Protein AF-D0E4F5-F1 (afdb_monomer)

Mean predicted aligned error: 2.84 Å

Foldseek 3Di:
DVCPVVVCCCVPPVVDDPVVVVVVV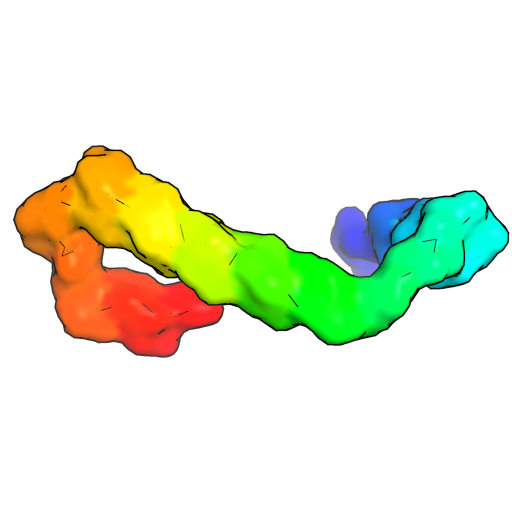VVVLVVCCVVCPVNCDPVVSVVD

Structure (mmCIF, N/CA/C/O backbone):
data_AF-D0E4F5-F1
#
_entry.id   AF-D0E4F5-F1
#
loop_
_atom_site.group_PDB
_atom_site.id
_atom_site.type_symbol
_atom_site.label_atom_id
_atom_site.label_alt_id
_atom_site.label_comp_id
_atom_site.label_asym_id
_atom_site.label_entity_id
_atom_site.label_seq_id
_atom_site.pdbx_PDB_ins_code
_atom_site.Cartn_x
_atom_site.Cartn_y
_atom_site.Cartn_z
_atom_site.occupancy
_atom_site.B_iso_or_equiv
_atom_site.auth_seq_id
_atom_site.auth_comp_id
_atom_site.auth_asym_id
_atom_site.auth_atom_id
_atom_site.pdbx_PDB_model_num
ATOM 1 N N . ALA A 1 1 ? -2.409 -17.731 -9.957 1.00 63.47 1 ALA A N 1
ATOM 2 C CA . ALA A 1 1 ? -1.748 -16.781 -10.864 1.00 63.47 1 ALA A CA 1
ATOM 3 C C . ALA A 1 1 ? -2.477 -15.427 -10.936 1.00 63.47 1 ALA A C 1
ATOM 5 O O . ALA A 1 1 ? -2.694 -14.907 -12.025 1.00 63.47 1 ALA A O 1
ATOM 6 N N . THR A 1 2 ? -2.917 -14.839 -9.813 1.00 92.81 2 THR A N 1
ATOM 7 C CA . THR A 1 2 ? -3.700 -13.580 -9.864 1.00 92.81 2 THR A CA 1
ATOM 8 C C . THR A 1 2 ? -2.824 -12.376 -10.226 1.00 92.81 2 THR A C 1
ATOM 10 O O . THR A 1 2 ? -3.292 -11.465 -10.901 1.00 92.81 2 THR A O 1
ATOM 13 N N . PHE A 1 3 ? -1.540 -12.400 -9.848 1.00 95.12 3 PHE A N 1
ATOM 14 C CA . PHE A 1 3 ? -0.606 -11.284 -10.042 1.00 95.12 3 PHE A CA 1
ATOM 15 C C . PHE A 1 3 ? 0.622 -11.621 -10.902 1.00 95.12 3 PHE A C 1
ATOM 17 O O . PHE A 1 3 ? 1.491 -10.773 -11.059 1.00 95.12 3 PHE A O 1
ATOM 24 N N . ASP A 1 4 ? 0.684 -12.801 -11.526 1.00 96.81 4 ASP A N 1
ATOM 25 C CA . ASP A 1 4 ? 1.880 -13.284 -12.241 1.00 96.81 4 ASP A CA 1
ATOM 26 C C . ASP A 1 4 ? 2.365 -12.312 -13.327 1.00 96.81 4 ASP A C 1
ATOM 28 O O . ASP A 1 4 ? 3.556 -12.024 -13.424 1.00 96.81 4 ASP A O 1
ATOM 32 N N . LYS A 1 5 ? 1.438 -11.728 -14.100 1.00 97.38 5 LYS A N 1
ATOM 33 C CA . LYS A 1 5 ? 1.773 -10.718 -15.121 1.00 97.38 5 LYS A CA 1
ATOM 34 C C . LYS A 1 5 ? 2.354 -9.440 -14.511 1.00 97.38 5 LYS A C 1
ATOM 36 O O . LYS A 1 5 ? 3.234 -8.821 -15.101 1.00 97.38 5 LYS A O 1
ATOM 41 N N . LEU A 1 6 ? 1.856 -9.035 -13.342 1.00 96.94 6 LEU A N 1
ATOM 42 C CA . LEU A 1 6 ? 2.341 -7.852 -12.637 1.00 96.94 6 LEU A CA 1
ATOM 43 C C . LEU A 1 6 ? 3.735 -8.108 -12.054 1.00 96.94 6 LEU A C 1
ATOM 45 O O . LEU A 1 6 ? 4.597 -7.238 -12.146 1.00 96.94 6 LEU A O 1
ATOM 49 N N . SER A 1 7 ? 3.976 -9.303 -11.511 1.00 95.88 7 SER A N 1
ATOM 50 C CA . SER A 1 7 ? 5.293 -9.723 -11.024 1.00 95.88 7 SER A CA 1
ATOM 51 C C . SER A 1 7 ? 6.335 -9.737 -12.145 1.00 95.88 7 SER A C 1
ATOM 53 O O . SER A 1 7 ? 7.401 -9.147 -11.984 1.00 95.88 7 SER A O 1
ATOM 55 N N . GLN A 1 8 ? 6.003 -10.321 -13.303 1.00 96.94 8 GLN A N 1
ATOM 56 C CA . GLN A 1 8 ? 6.878 -10.321 -14.484 1.00 96.94 8 GLN A CA 1
ATOM 57 C C . GLN A 1 8 ? 7.193 -8.900 -14.959 1.00 96.94 8 GLN A C 1
ATOM 59 O O . GLN A 1 8 ? 8.343 -8.581 -15.237 1.00 96.94 8 GLN A O 1
ATOM 64 N N . LEU A 1 9 ? 6.197 -8.009 -14.996 1.00 97.81 9 LEU A N 1
ATOM 65 C CA . LEU A 1 9 ? 6.411 -6.617 -15.394 1.00 97.81 9 LEU A CA 1
ATOM 66 C C . LEU A 1 9 ? 7.452 -5.912 -14.505 1.00 97.81 9 LEU A C 1
ATOM 68 O O . LEU A 1 9 ? 8.354 -5.251 -15.022 1.00 97.81 9 LEU A O 1
ATOM 72 N N . HIS A 1 10 ? 7.333 -6.050 -13.183 1.00 97.56 10 HIS A N 1
ATOM 73 C CA . HIS A 1 10 ? 8.237 -5.390 -12.239 1.00 97.56 10 HIS A CA 1
ATOM 74 C C . HIS A 1 10 ? 9.649 -5.987 -12.239 1.00 97.56 10 HIS A C 1
ATOM 76 O O . HIS A 1 10 ? 10.614 -5.233 -12.120 1.00 97.56 10 HIS A O 1
ATOM 82 N N . SER A 1 11 ? 9.761 -7.309 -12.404 1.00 95.81 11 SER A N 1
ATOM 83 C CA . SER A 1 11 ? 11.038 -8.028 -12.473 1.00 95.81 11 SER A CA 1
ATOM 84 C C . SER A 1 11 ? 11.764 -7.778 -13.797 1.00 95.81 11 SER A C 1
ATOM 86 O O . SER A 1 11 ? 12.895 -7.292 -13.814 1.00 95.81 11 SER A O 1
ATOM 88 N N . ASP A 1 12 ? 11.099 -8.065 -14.917 1.00 97.31 12 ASP A N 1
ATOM 89 C CA . ASP A 1 12 ? 11.775 -8.312 -16.195 1.00 97.31 12 ASP A CA 1
ATOM 90 C C . ASP A 1 12 ? 11.843 -7.068 -17.080 1.00 97.31 12 ASP A C 1
ATOM 92 O O . ASP A 1 12 ? 12.684 -6.991 -17.971 1.00 97.31 12 ASP A O 1
ATOM 96 N N . LYS A 1 13 ? 10.944 -6.100 -16.863 1.00 96.50 13 LYS A N 1
ATOM 97 C CA . LYS A 1 13 ? 10.869 -4.881 -17.679 1.00 96.50 13 LYS A CA 1
ATOM 98 C C . LYS A 1 13 ? 11.227 -3.624 -16.904 1.00 96.50 13 LYS A C 1
ATOM 100 O O . LYS A 1 13 ? 11.910 -2.758 -17.439 1.00 96.50 13 LYS A O 1
ATOM 105 N N . LEU A 1 14 ? 10.704 -3.483 -15.688 1.00 97.88 14 LEU A N 1
ATOM 106 C CA . LEU A 1 14 ? 10.928 -2.283 -14.880 1.00 97.88 14 LEU A CA 1
ATOM 107 C C . LEU A 1 14 ? 12.170 -2.395 -13.993 1.00 97.88 14 LEU A C 1
ATOM 109 O O . LEU A 1 14 ? 12.673 -1.364 -13.559 1.00 97.88 14 LEU A O 1
ATOM 113 N N . HIS A 1 15 ? 12.650 -3.618 -13.738 1.00 96.25 15 HIS A N 1
ATOM 114 C CA . HIS A 1 15 ? 13.802 -3.907 -12.879 1.00 96.25 15 HIS A CA 1
ATOM 115 C C . HIS A 1 15 ? 13.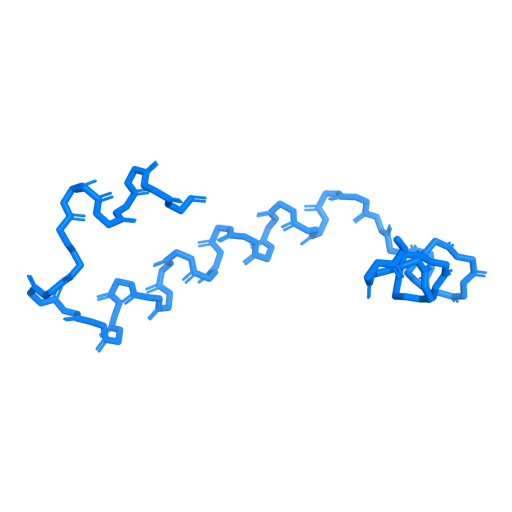739 -3.159 -11.541 1.00 96.25 15 HIS A C 1
ATOM 117 O O . HIS A 1 15 ? 14.713 -2.553 -11.094 1.00 96.25 15 HIS A O 1
ATOM 123 N N . VAL A 1 16 ? 12.556 -3.156 -10.921 1.00 96.81 16 VAL A N 1
ATOM 124 C CA . VAL A 1 16 ? 12.337 -2.430 -9.669 1.00 96.81 16 VAL A CA 1
ATOM 125 C C . VAL A 1 16 ? 13.126 -3.104 -8.556 1.00 96.81 16 VAL A C 1
ATOM 127 O O . VAL A 1 16 ? 12.961 -4.299 -8.313 1.00 96.81 16 VAL A O 1
ATOM 130 N N . ASP A 1 17 ? 13.941 -2.323 -7.847 1.00 96.94 17 ASP A N 1
ATOM 131 C CA . ASP A 1 17 ? 14.589 -2.787 -6.623 1.00 96.94 17 ASP A CA 1
ATOM 132 C C . ASP A 1 17 ? 13.519 -3.238 -5.605 1.00 96.94 17 ASP A C 1
ATOM 134 O O . ASP A 1 17 ? 12.626 -2.444 -5.279 1.00 96.94 17 ASP A O 1
ATOM 138 N N . PRO A 1 18 ? 13.584 -4.476 -5.077 1.00 95.25 18 PRO A N 1
ATOM 139 C CA . PRO A 1 18 ? 12.649 -4.972 -4.070 1.00 95.25 18 PRO A CA 1
ATOM 140 C C . PRO A 1 18 ? 12.453 -4.036 -2.867 1.00 95.25 18 PRO A C 1
ATOM 142 O O . PRO A 1 18 ? 11.359 -3.977 -2.303 1.00 95.25 18 PRO A O 1
ATOM 145 N N . GLN A 1 19 ? 13.475 -3.261 -2.489 1.00 97.31 19 GLN A N 1
ATOM 146 C CA . GLN A 1 19 ? 13.403 -2.283 -1.406 1.00 97.31 19 GLN A CA 1
ATOM 147 C C . GLN A 1 19 ? 12.346 -1.197 -1.661 1.00 97.31 19 GLN 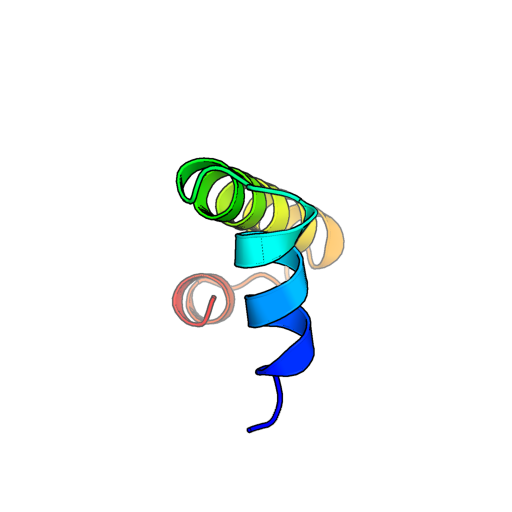A C 1
ATOM 149 O O . GLN A 1 19 ? 11.700 -0.742 -0.716 1.00 97.31 19 GLN A O 1
ATOM 154 N N . ASN A 1 20 ? 12.095 -0.827 -2.920 1.00 97.12 20 ASN A N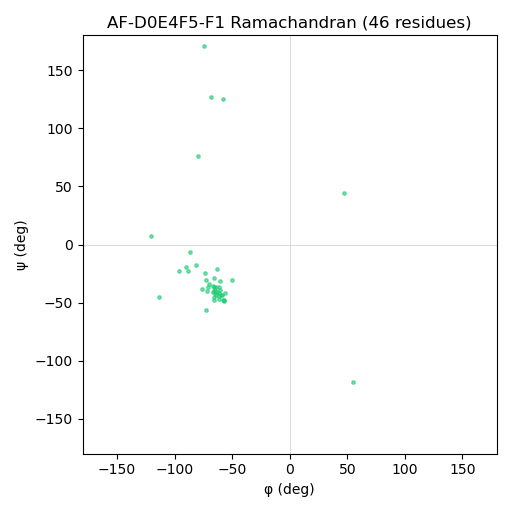 1
ATOM 155 C CA . ASN A 1 20 ? 11.087 0.178 -3.259 1.00 97.12 20 ASN A CA 1
ATOM 156 C C . ASN A 1 20 ? 9.660 -0.282 -2.937 1.00 97.12 20 ASN A C 1
ATOM 158 O O . ASN A 1 20 ? 8.822 0.553 -2.605 1.00 97.12 20 ASN A O 1
ATOM 162 N N . PHE A 1 21 ? 9.373 -1.588 -2.961 1.00 97.19 21 PHE A N 1
ATOM 163 C CA . PHE A 1 21 ? 8.066 -2.096 -2.526 1.00 97.19 21 PHE A CA 1
ATOM 164 C C . PHE A 1 21 ? 7.875 -1.965 -1.017 1.00 97.19 21 PHE A C 1
ATOM 166 O O . PHE A 1 21 ? 6.767 -1.679 -0.570 1.00 97.19 21 PHE A O 1
ATOM 173 N N . ARG A 1 22 ? 8.951 -2.110 -0.233 1.00 96.19 22 ARG A N 1
ATOM 174 C CA . ARG A 1 22 ? 8.908 -1.870 1.214 1.00 96.19 22 ARG A CA 1
ATOM 175 C C . ARG A 1 22 ? 8.637 -0.398 1.517 1.00 96.19 22 ARG A C 1
ATOM 177 O O . ARG A 1 22 ? 7.722 -0.099 2.271 1.00 96.19 22 ARG A O 1
ATOM 184 N N . LEU A 1 23 ? 9.361 0.504 0.850 1.00 98.00 23 LEU A N 1
ATOM 185 C CA . LEU A 1 23 ? 9.138 1.949 0.972 1.00 98.00 23 LEU A CA 1
ATOM 186 C C . LEU A 1 23 ? 7.724 2.352 0.534 1.00 98.00 23 LEU A C 1
ATOM 188 O O . LEU A 1 23 ? 7.099 3.216 1.147 1.00 98.00 23 LEU A O 1
ATOM 192 N N . LEU A 1 24 ? 7.201 1.731 -0.526 1.00 97.88 24 LEU A N 1
ATOM 193 C CA . LEU A 1 24 ? 5.825 1.948 -0.959 1.00 97.88 24 LEU A CA 1
ATOM 194 C C . LEU A 1 24 ? 4.824 1.464 0.100 1.00 97.88 24 LEU A C 1
ATOM 196 O O . LEU A 1 24 ? 3.877 2.186 0.394 1.00 97.88 24 LEU A O 1
ATOM 200 N N . GLY A 1 25 ? 5.049 0.291 0.697 1.00 97.75 25 GLY A N 1
ATOM 201 C CA . GLY A 1 25 ? 4.231 -0.234 1.792 1.00 97.75 25 GLY A CA 1
ATOM 202 C C . GLY A 1 25 ? 4.165 0.719 2.987 1.00 97.75 25 GLY A C 1
ATOM 203 O O . GLY A 1 25 ? 3.069 1.044 3.439 1.00 97.75 25 GLY A O 1
ATOM 204 N N . ASP A 1 26 ? 5.310 1.244 3.430 1.00 96.81 26 ASP A N 1
ATOM 205 C CA . ASP A 1 26 ? 5.384 2.200 4.544 1.00 96.81 26 ASP A CA 1
ATOM 206 C C . ASP A 1 26 ? 4.614 3.500 4.236 1.00 96.81 26 ASP A C 1
ATOM 208 O O . ASP A 1 26 ? 3.861 4.008 5.069 1.00 96.81 26 ASP A O 1
ATOM 212 N N . ASN A 1 27 ? 4.736 4.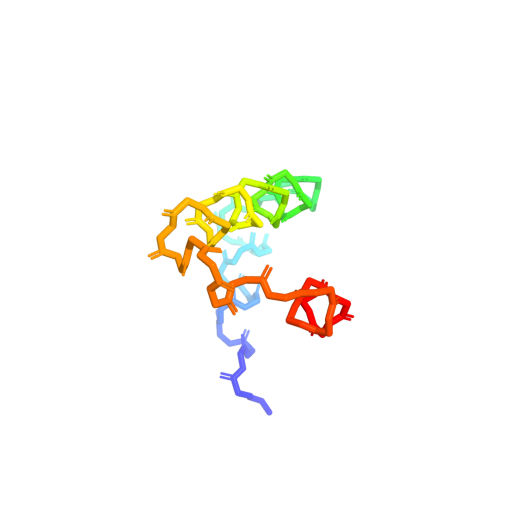022 3.011 1.00 98.31 27 ASN A N 1
ATOM 213 C CA . ASN A 1 27 ? 3.988 5.208 2.582 1.00 98.31 27 ASN A CA 1
ATOM 214 C C . ASN A 1 27 ? 2.474 4.959 2.509 1.00 98.31 27 ASN A C 1
ATOM 216 O O . ASN A 1 27 ? 1.684 5.844 2.843 1.00 98.31 27 ASN A O 1
ATOM 220 N N . LEU A 1 28 ? 2.056 3.764 2.083 1.00 98.44 28 LEU A N 1
ATOM 221 C CA . LEU A 1 28 ? 0.643 3.396 2.029 1.00 98.44 28 LEU A CA 1
ATOM 222 C C . LEU A 1 28 ? 0.025 3.305 3.429 1.00 98.44 28 LEU A C 1
ATOM 224 O O . LEU A 1 28 ? -1.107 3.751 3.590 1.00 98.44 28 LEU A O 1
ATOM 228 N N . ILE A 1 29 ? 0.764 2.846 4.449 1.00 97.81 29 ILE A N 1
ATOM 229 C CA . ILE A 1 29 ? 0.303 2.891 5.854 1.00 97.81 29 ILE A CA 1
ATOM 230 C C . ILE A 1 29 ? -0.029 4.322 6.262 1.00 97.81 29 ILE A C 1
ATOM 232 O O . ILE A 1 29 ? -1.099 4.584 6.810 1.00 97.81 29 ILE A O 1
ATOM 236 N N . ILE A 1 30 ? 0.875 5.262 5.973 1.00 98.00 30 ILE A N 1
ATOM 237 C C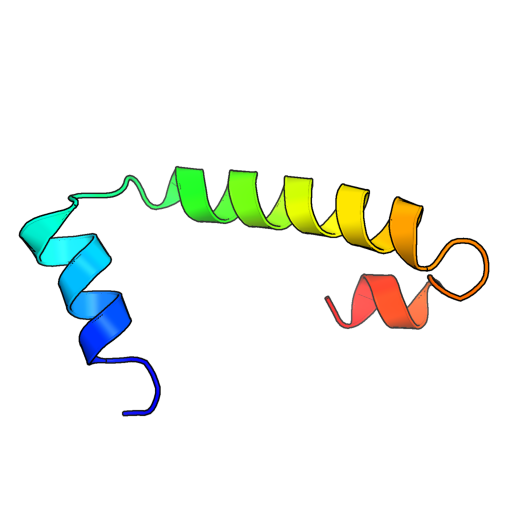A . ILE A 1 30 ? 0.690 6.677 6.315 1.00 98.00 30 ILE A CA 1
ATOM 238 C C . ILE A 1 30 ? -0.541 7.239 5.595 1.00 98.00 30 ILE A C 1
ATOM 240 O O . ILE A 1 30 ? -1.364 7.921 6.208 1.00 98.00 30 ILE A O 1
ATOM 244 N N . ALA A 1 31 ? -0.695 6.929 4.305 1.00 98.50 31 ALA A N 1
ATOM 245 C CA . ALA A 1 31 ? -1.844 7.365 3.520 1.00 98.50 31 ALA A CA 1
ATOM 246 C C . ALA A 1 31 ? -3.166 6.784 4.050 1.00 98.50 31 ALA A C 1
ATOM 248 O O . ALA A 1 31 ? -4.158 7.507 4.139 1.00 98.50 31 ALA A O 1
ATOM 249 N N . LEU A 1 32 ? -3.182 5.507 4.444 1.00 98.00 32 LEU A N 1
ATOM 250 C CA . LEU A 1 32 ? -4.351 4.847 5.027 1.00 98.00 32 LEU A CA 1
ATOM 251 C C . LEU A 1 32 ? -4.725 5.449 6.380 1.00 98.00 32 LEU A C 1
ATOM 253 O O . LEU A 1 32 ? -5.893 5.764 6.592 1.00 98.00 32 LEU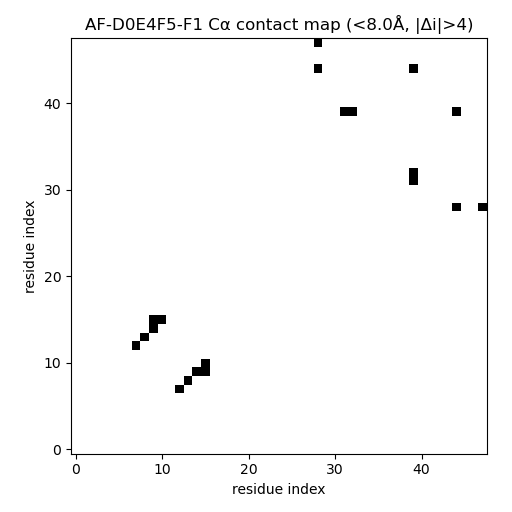 A O 1
ATOM 257 N N . ALA A 1 33 ? -3.745 5.680 7.254 1.00 98.06 33 ALA A N 1
ATOM 258 C CA . ALA A 1 33 ? -3.964 6.333 8.540 1.00 98.06 33 ALA A CA 1
ATOM 259 C C . ALA A 1 33 ? -4.573 7.734 8.362 1.00 98.06 33 ALA A C 1
ATOM 261 O O . ALA A 1 33 ? -5.529 8.093 9.049 1.00 98.06 33 ALA A O 1
ATOM 262 N N . ALA A 1 34 ? -4.066 8.507 7.397 1.00 98.31 34 ALA A N 1
ATOM 263 C CA . ALA A 1 34 ? -4.587 9.835 7.086 1.00 98.31 34 ALA A CA 1
ATOM 264 C C . ALA A 1 34 ? -6.010 9.796 6.499 1.00 98.31 34 ALA A C 1
ATOM 266 O O . ALA A 1 34 ? -6.837 10.636 6.847 1.00 98.31 34 ALA A O 1
ATOM 267 N N . ALA A 1 35 ? -6.302 8.836 5.617 1.00 98.3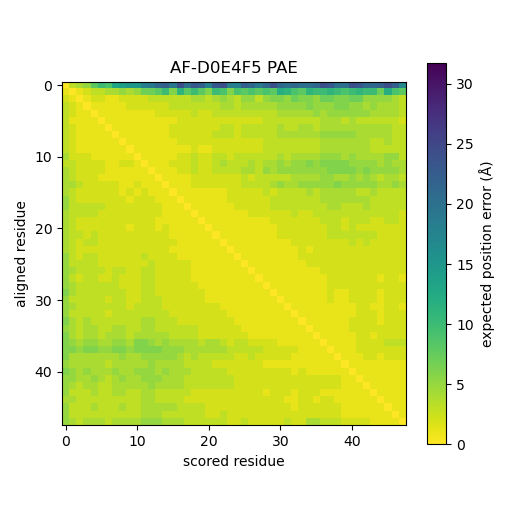1 35 ALA A N 1
ATOM 268 C CA . ALA A 1 35 ? -7.592 8.735 4.936 1.00 98.31 35 ALA A CA 1
ATOM 269 C C . ALA A 1 35 ? -8.708 8.172 5.831 1.00 98.31 35 ALA A C 1
ATOM 271 O O . ALA A 1 35 ? -9.848 8.625 5.747 1.00 98.31 35 ALA A O 1
ATOM 272 N N . LEU A 1 36 ? -8.390 7.188 6.674 1.00 97.56 36 LEU A N 1
ATOM 273 C CA . LEU A 1 36 ? -9.355 6.511 7.546 1.00 97.56 36 LEU A CA 1
ATOM 274 C C . LEU A 1 36 ? -9.522 7.221 8.898 1.00 97.56 36 LEU A C 1
ATOM 276 O O . LEU A 1 36 ? -10.554 7.074 9.553 1.00 97.56 36 LEU A O 1
ATOM 280 N N . GLY A 1 37 ? -8.535 8.014 9.327 1.00 97.56 37 GLY A N 1
ATOM 281 C CA . GLY A 1 37 ? -8.597 8.780 10.569 1.00 97.56 37 GLY A CA 1
ATOM 282 C C . GLY A 1 37 ? -8.898 7.886 11.773 1.00 97.56 37 GLY A C 1
ATOM 283 O O . GLY A 1 37 ? -8.145 6.966 12.078 1.00 97.56 37 GLY A O 1
ATOM 284 N N . LYS A 1 38 ? -10.025 8.136 12.451 1.00 97.19 38 LYS A N 1
ATOM 285 C CA . LYS A 1 38 ? -10.454 7.355 13.627 1.00 97.19 38 LYS A CA 1
ATOM 286 C C . LYS A 1 38 ? -10.751 5.880 13.325 1.00 97.19 38 LYS A C 1
ATOM 288 O O . LYS A 1 38 ? -10.752 5.076 14.251 1.00 97.19 38 LYS A O 1
ATOM 293 N N . ASP A 1 39 ? -11.018 5.546 12.064 1.00 97.69 39 ASP A N 1
ATOM 294 C CA . ASP A 1 39 ? -11.341 4.182 11.648 1.00 97.69 39 ASP A CA 1
ATOM 295 C C . ASP A 1 39 ? -10.065 3.365 11.351 1.00 97.69 39 ASP A C 1
ATOM 297 O O . ASP A 1 39 ? -10.140 2.154 11.153 1.00 97.69 39 ASP A O 1
ATOM 301 N N . PHE A 1 40 ? -8.876 3.990 11.375 1.00 98.19 40 PHE A N 1
ATOM 302 C CA . PHE A 1 40 ? -7.592 3.285 11.354 1.00 98.19 40 PHE A CA 1
ATOM 303 C C . PHE A 1 40 ? -7.247 2.760 12.754 1.00 98.19 40 PHE A C 1
ATOM 305 O O . PHE A 1 40 ? -6.448 3.344 13.488 1.00 98.19 40 PHE A O 1
ATOM 312 N N . THR A 1 41 ? -7.911 1.678 13.159 1.00 98.12 41 THR A N 1
ATOM 313 C CA . THR A 1 41 ? -7.691 1.053 14.469 1.00 98.12 41 THR A CA 1
ATOM 314 C C . THR A 1 41 ? -6.373 0.272 14.521 1.00 98.12 41 THR A C 1
ATOM 316 O O . THR A 1 41 ? -5.726 0.029 13.501 1.00 98.12 41 THR A O 1
ATOM 319 N N . ILE A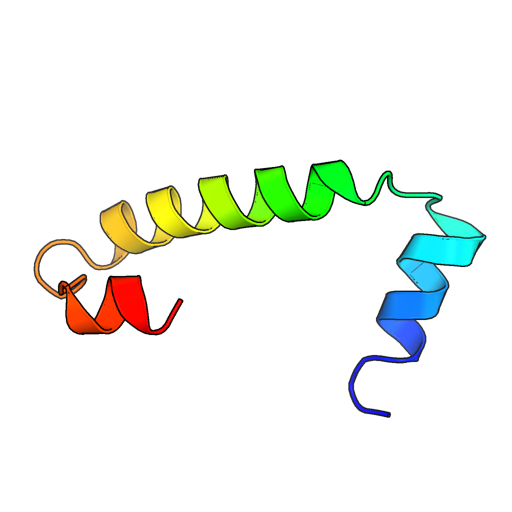 1 42 ? -5.980 -0.174 15.717 1.00 97.38 42 ILE A N 1
ATOM 320 C CA . ILE A 1 42 ? -4.791 -1.023 15.905 1.00 97.38 42 ILE A CA 1
ATOM 321 C C . ILE A 1 42 ? -4.946 -2.343 15.141 1.00 97.38 42 ILE A C 1
ATOM 323 O O . ILE A 1 42 ? -3.987 -2.840 14.558 1.00 97.38 42 ILE A O 1
ATOM 327 N N . GLU A 1 43 ? -6.159 -2.893 15.097 1.00 97.88 43 GLU A N 1
ATOM 328 C CA . GLU A 1 43 ? -6.476 -4.098 14.333 1.00 97.88 43 GLU A CA 1
ATOM 329 C C . GLU A 1 43 ? -6.337 -3.853 12.826 1.00 97.88 43 GLU A C 1
ATOM 331 O O . GLU A 1 43 ? -5.804 -4.708 12.124 1.00 97.88 43 GLU A O 1
ATOM 336 N N . ALA A 1 44 ? -6.758 -2.680 12.332 1.00 96.56 44 ALA A N 1
ATOM 337 C CA . ALA A 1 44 ? -6.576 -2.299 10.932 1.00 96.56 44 ALA A CA 1
ATOM 338 C C . ALA A 1 44 ? -5.089 -2.139 10.573 1.00 96.56 44 ALA A C 1
ATOM 340 O O . ALA A 1 44 ? -4.665 -2.623 9.527 1.00 96.56 44 ALA A O 1
ATOM 341 N N . GLN A 1 45 ? -4.288 -1.524 11.452 1.00 96.69 45 GLN A N 1
ATOM 342 C CA . GLN A 1 45 ? -2.839 -1.422 11.267 1.00 96.69 45 GLN A CA 1
ATOM 343 C C . GLN A 1 45 ? -2.150 -2.792 11.313 1.00 96.69 45 GLN A C 1
ATOM 345 O O . GLN A 1 45 ? -1.219 -3.019 10.555 1.00 96.69 45 GLN A O 1
ATOM 350 N N . ALA A 1 46 ? -2.578 -3.696 12.196 1.00 96.94 46 ALA A N 1
ATOM 351 C CA . ALA A 1 46 ? -1.984 -5.027 12.326 1.00 96.94 46 ALA A CA 1
ATOM 352 C C . ALA A 1 46 ? -2.359 -5.978 11.175 1.00 96.94 46 ALA A C 1
ATOM 354 O O . ALA A 1 46 ? -1.641 -6.944 10.926 1.00 96.94 46 ALA A O 1
ATOM 355 N N . ALA A 1 47 ? -3.495 -5.739 10.513 1.00 96.25 47 ALA A N 1
ATOM 356 C CA . ALA A 1 47 ? -3.935 -6.503 9.347 1.00 96.25 47 ALA A CA 1
ATOM 357 C C . ALA A 1 47 ? -3.268 -6.053 8.035 1.00 96.25 47 ALA A C 1
ATOM 359 O O . ALA A 1 47 ? -3.324 -6.797 7.052 1.00 96.25 47 ALA A O 1
ATOM 360 N N . TRP A 1 48 ? -2.691 -4.849 8.020 1.00 92.88 48 TRP A N 1
ATOM 361 C CA . TRP A 1 48 ? -1.895 -4.317 6.918 1.00 92.88 48 TRP A CA 1
ATOM 362 C C . TRP A 1 48 ? -0.466 -4.872 6.946 1.00 92.88 48 TRP A C 1
ATOM 364 O O . TRP A 1 48 ? -0.012 -5.355 5.885 1.00 92.88 48 TRP A O 1
#

Solvent-accessible surface area (backbone atoms only — not comparable to full-atom values): 2936 Å² total; per-residue (Å²): 124,92,54,54,70,60,52,47,43,39,58,77,73,63,60,59,60,72,68,56,57,53,55,49,51,58,51,48,53,54,52,46,42,68,72,46,45,88,73,50,38,72,68,55,61,72,73,104

InterPro domains:
  IPR000971 Globin [PF00042] (2-48)
  IPR000971 Globin [PS01033] (1-48)
  IPR009050 Globin-like superfamily [SSF46458] (2-48)
  IPR012292 Globin/Protoglobin [G3DSA:1.10.490.10] (1-48)
  IPR050056 Hemoglobin and related oxygen transporters [PTHR11442] (2-48)

pLDDT: mean 96.38, std 4.95, range [63.47, 98.5]

Organism: Petaurus norfolcensis (NCBI:txid122272)

Radius of gyration: 14.18 Å; Cα contacts (8 Å, |Δi|>4): 10; chains: 1; bounding box: 26×27×34 Å

Nearest PDB structures (foldseek):
  3wyo-assembly2_C  TM=9.323E-01  e=2.683E-01  Equus caballus
  6ltl-assembly1_A  TM=9.373E-01  e=4.990E-01  Equus caballus
  7v5p-assembly1_A  TM=9.294E-01  e=4.990E-01  Equus caballus
  3wyo-assembly2_D  TM=9.268E-01  e=4.990E-01  Equus caballus
  6ltm-assembly1_B  TM=9.308E-01  e=5.346E-01  Equus caballus

Secondary structure (DSSP, 8-state):
--SHHHHHIIIIIS---HHHHHHHHHHHHHHHHHHHGGG--HHHHHH-

Sequence (48 aa):
ATFDKLSQLHSDKLHVDPQNFRLLGDNLIIALAAALGKDFTIEAQAAW